Protein AF-A0A8I1MGG3-F1 (afdb_monomer_lite)

Radius of gyration: 22.65 Å; chains: 1; bounding box: 57×29×64 Å

Secondary structure (DSSP, 8-state):
---HHHHHHHHHHHHHTTGGG-HHHHHHHHHHHHHHHHHTHHHHHHHHHHHH---HHHHIIIIIHHHHHHHHHHHHHHHHHHS----PPP--------EEEE-TTS-HHHHHHHHHHHHHGGGG--TTS--EEEE-TTTHHHHHHHHHHHHHHHH-S-TTS--------

pLDDT: mean 87.01, std 15.31, range [30.14, 98.5]

Foldseek 3Di:
DDDPVRVVVVVVVVVVVCCVLDLVSVLVVLVVVLVVCVVCVVVQLVVCCVPQVDDSVLCCVPPSVVSNVVSVVCSVCVVVVSPDDDDDDDDDDDFDAAEAEDEPPDDLLVVLLVLLCQCCRSDNPDSNHHRYYHYDPVCVVVNVVNNVVNCCVPCNPDVPDDDDPPPDD

InterPro domains:
  IPR012394 Aldehyde dehydrogenase NAD(P)-dependent [PTHR43570] (1-91)
  IPR015590 Aldehyde dehydrogenase domain [PF00171] (92-150)
  IPR016160 Aldehyde dehydrogenase, cysteine active site [PS00070] (120-131)
  IPR016161 Aldehyde/histidinol dehydrogenase [SSF53720] (5-151)
  IPR016162 Aldehyde dehydrogenase, N-terminal [G3DSA:3.40.605.10] (12-91)
  IPR016163 Aldehyde dehydrogenase, C-terminal [G3DSA:3.40.309.10] (96-161)

Sequence (169 aa):
MTSYQELVKKQRSFFYSGKTKDVAFRIETLTKLKELIQNHEQDILDALKADLHKSEAEAKRAEVGLVLGEIEFTLKHLEEWAATKEVPTPATHEGGKSPTIVHSDVNIEEAAARIARGKFANAGQTCVAPDYILVQKNSKQALIKKLKEVIITSYGENISSEFFILARL

Structure (mmCIF, N/CA/C/O backbone):
data_AF-A0A8I1MGG3-F1
#
_entry.id   AF-A0A8I1MGG3-F1
#
loop_
_atom_site.group_PDB
_atom_site.id
_atom_site.type_symbol
_atom_site.label_atom_id
_atom_site.label_alt_id
_atom_site.label_comp_id
_atom_site.label_asym_id
_atom_site.label_entity_id
_atom_site.label_seq_id
_atom_site.pdbx_PDB_ins_code
_atom_site.Cartn_x
_atom_site.Cartn_y
_atom_site.Cartn_z
_atom_site.occupancy
_atom_site.B_iso_or_equiv
_atom_site.auth_seq_id
_atom_site.auth_comp_id
_atom_site.auth_asym_id
_atom_site.auth_atom_id
_atom_site.pdbx_PDB_model_num
ATOM 1 N N . MET A 1 1 ? 6.393 -12.450 28.183 1.00 65.62 1 MET A N 1
ATOM 2 C CA . MET A 1 1 ? 5.762 -12.545 26.847 1.00 65.62 1 MET A CA 1
ATOM 3 C C . MET A 1 1 ? 4.337 -13.039 27.029 1.00 65.62 1 MET A C 1
ATOM 5 O O . MET A 1 1 ? 4.157 -14.056 27.681 1.00 65.62 1 MET A O 1
ATOM 9 N N . THR A 1 2 ? 3.337 -12.305 26.539 1.00 78.38 2 THR A N 1
ATOM 10 C CA . THR A 1 2 ? 1.937 -12.769 26.504 1.00 78.38 2 THR A CA 1
ATOM 11 C C . THR A 1 2 ? 1.825 -13.907 25.490 1.00 78.38 2 THR A C 1
ATOM 13 O O . THR A 1 2 ? 2.413 -13.808 24.414 1.00 78.38 2 THR A O 1
ATOM 16 N N . SER A 1 3 ? 1.113 -14.987 25.809 1.00 94.00 3 SER A N 1
ATOM 17 C CA . SER A 1 3 ? 0.931 -16.082 24.850 1.00 94.00 3 SER A CA 1
ATOM 18 C C . SER A 1 3 ? 0.048 -15.640 23.675 1.00 94.00 3 SER A C 1
ATOM 20 O O . SER A 1 3 ? -0.796 -14.749 23.808 1.00 94.00 3 SER A O 1
ATOM 22 N N . TYR A 1 4 ? 0.198 -16.283 22.513 1.00 94.31 4 TYR A N 1
ATOM 23 C CA . TYR A 1 4 ? -0.651 -16.008 21.346 1.00 94.31 4 TYR A CA 1
ATOM 24 C C . TYR A 1 4 ? -2.149 -16.143 21.676 1.00 94.31 4 TYR A C 1
ATOM 26 O O . TYR A 1 4 ? -2.962 -15.304 21.289 1.00 94.31 4 TYR A O 1
ATOM 34 N N . GLN A 1 5 ? -2.511 -17.158 22.466 1.00 95.56 5 GLN A N 1
ATOM 35 C CA . GLN A 1 5 ? -3.891 -17.396 22.896 1.00 95.56 5 GLN A CA 1
ATOM 36 C C . GLN A 1 5 ? -4.441 -16.239 23.740 1.00 95.56 5 GLN A C 1
ATOM 38 O O . GLN A 1 5 ? -5.586 -15.820 23.562 1.00 95.56 5 GLN A O 1
ATOM 43 N N . GLU A 1 6 ? -3.620 -15.678 24.628 1.00 95.69 6 GLU A N 1
ATOM 44 C CA . GLU A 1 6 ? -3.993 -14.520 25.440 1.00 95.69 6 GLU A CA 1
ATOM 45 C C . GLU A 1 6 ? -4.165 -13.251 24.597 1.00 95.69 6 GLU A C 1
ATOM 47 O O . GLU A 1 6 ? -5.101 -12.488 24.841 1.00 95.69 6 GLU A O 1
ATOM 52 N N . LEU A 1 7 ? -3.318 -13.029 23.584 1.00 96.44 7 LEU A N 1
ATOM 53 C CA . LEU A 1 7 ? -3.470 -11.905 22.650 1.00 96.44 7 LEU A CA 1
ATOM 54 C C . LEU A 1 7 ? -4.786 -12.001 21.870 1.00 96.44 7 LEU A C 1
ATOM 56 O O . LEU A 1 7 ? -5.554 -11.038 21.839 1.00 96.44 7 LEU A O 1
ATOM 60 N N . VAL A 1 8 ? -5.095 -13.176 21.312 1.00 96.44 8 VAL A N 1
ATOM 61 C CA . VAL A 1 8 ? -6.360 -13.415 20.596 1.00 96.44 8 VAL A CA 1
ATOM 62 C C . VAL A 1 8 ? -7.558 -13.189 21.516 1.00 96.44 8 VAL A C 1
ATOM 64 O O . VAL A 1 8 ? -8.533 -12.548 21.117 1.00 96.44 8 VAL A O 1
ATOM 67 N N . LYS A 1 9 ? -7.491 -13.669 22.763 1.00 97.25 9 LYS A N 1
ATOM 68 C CA . LYS A 1 9 ? -8.556 -13.458 23.749 1.00 97.25 9 LYS A CA 1
ATOM 69 C C . LYS A 1 9 ? -8.771 -11.971 24.032 1.00 97.25 9 LYS A C 1
ATOM 71 O O . LYS A 1 9 ? -9.914 -11.528 24.012 1.00 97.25 9 LYS A O 1
ATOM 76 N N . LYS A 1 10 ? -7.700 -11.192 24.228 1.00 97.25 10 LYS A N 1
ATOM 77 C CA . LYS A 1 10 ? -7.786 -9.735 24.439 1.00 97.25 10 LYS A CA 1
ATOM 78 C C . LYS A 1 10 ? -8.451 -9.023 23.259 1.00 97.25 10 LYS A C 1
ATOM 80 O O . LYS A 1 10 ? -9.367 -8.234 23.478 1.00 97.25 10 LYS A O 1
ATOM 85 N N . GLN A 1 11 ? -8.052 -9.344 22.027 1.00 96.56 11 GLN A N 1
ATOM 86 C CA . GLN A 1 11 ? -8.627 -8.725 20.828 1.00 96.56 11 GLN A CA 1
ATOM 87 C C . GLN A 1 11 ? -10.106 -9.083 20.642 1.00 96.56 11 GLN A C 1
ATOM 89 O O . GLN A 1 11 ? -10.923 -8.208 20.362 1.00 96.56 11 GLN A O 1
ATOM 94 N N . ARG A 1 12 ? -10.483 -10.348 20.877 1.00 95.88 12 ARG A N 1
ATOM 95 C CA . ARG A 1 12 ? -11.890 -10.777 20.851 1.00 95.88 12 ARG A CA 1
ATOM 96 C C . ARG A 1 12 ? -12.716 -10.056 21.907 1.00 95.88 12 ARG A C 1
ATOM 98 O O . ARG A 1 12 ? -13.777 -9.539 21.583 1.00 95.88 12 ARG A O 1
ATOM 105 N N . SER A 1 13 ? -12.226 -9.978 23.143 1.00 97.88 13 SER A N 1
ATOM 106 C CA . SER A 1 13 ? -12.918 -9.251 24.211 1.00 97.88 13 SER A CA 1
ATOM 107 C C . SER A 1 13 ? -13.124 -7.777 23.856 1.00 97.88 13 SER A C 1
ATOM 109 O O . SER A 1 13 ? -14.211 -7.248 24.072 1.00 97.88 13 SER A O 1
ATOM 111 N N . PHE A 1 14 ? -12.121 -7.119 23.266 1.00 97.62 14 PHE A N 1
ATOM 112 C CA . PHE A 1 14 ? -12.254 -5.736 22.814 1.00 97.62 14 PHE A CA 1
ATOM 113 C C . PHE A 1 14 ? -13.265 -5.593 21.670 1.00 97.62 14 PHE A C 1
ATOM 115 O O . PHE A 1 14 ? -14.136 -4.730 21.735 1.00 97.62 14 PHE A O 1
ATOM 122 N N . PHE A 1 15 ? -13.222 -6.466 20.662 1.00 93.94 15 PHE A N 1
ATOM 123 C CA . PHE A 1 15 ? -14.201 -6.472 19.572 1.00 93.94 15 PHE A CA 1
ATOM 124 C C . PHE A 1 15 ? -15.636 -6.670 20.089 1.00 93.94 15 PHE A C 1
ATOM 126 O O . PHE A 1 15 ? -16.541 -5.915 19.731 1.00 93.94 15 PHE A O 1
ATOM 133 N N . TYR A 1 16 ? -15.840 -7.630 20.998 1.00 96.62 16 TYR A N 1
ATOM 134 C CA . TYR A 1 16 ? -17.149 -7.912 21.590 1.00 96.62 16 TYR A CA 1
ATOM 135 C C . TYR A 1 16 ? -17.653 -6.824 22.544 1.00 96.62 16 TYR A C 1
ATOM 137 O O . TYR A 1 16 ? -18.845 -6.802 22.837 1.00 96.62 16 TYR A O 1
ATOM 145 N N . SER A 1 17 ? -16.805 -5.876 22.964 1.00 97.31 17 SER A N 1
ATOM 146 C CA . SER A 1 17 ? -17.269 -4.671 23.669 1.00 97.31 17 SER A CA 1
ATOM 147 C C . SER A 1 17 ? -18.141 -3.762 22.792 1.00 97.31 17 SER A C 1
ATOM 149 O O . SER A 1 17 ? -18.812 -2.873 23.305 1.00 97.31 17 SER A O 1
ATOM 151 N N . GLY A 1 18 ? -18.118 -3.949 21.466 1.00 93.62 18 GLY A N 1
ATOM 152 C CA . GLY A 1 18 ? -18.876 -3.137 20.517 1.00 93.62 18 GLY A CA 1
ATOM 153 C C . GLY A 1 18 ? -18.236 -1.788 20.190 1.00 93.62 18 GLY A C 1
ATOM 154 O O . GLY A 1 18 ? -18.714 -1.121 19.277 1.00 93.62 18 GLY A O 1
ATOM 155 N N . LYS A 1 19 ? -17.129 -1.405 20.845 1.00 94.44 19 LYS A N 1
ATOM 156 C CA . LYS A 1 19 ? -16.445 -0.122 20.607 1.00 94.44 19 LYS A CA 1
ATOM 157 C C . LYS A 1 19 ? -16.021 0.074 19.148 1.00 94.44 19 LYS A C 1
ATOM 159 O O . LYS A 1 19 ? -16.096 1.178 18.630 1.00 94.44 19 LYS A O 1
ATOM 164 N N . THR A 1 20 ? -15.654 -1.001 18.451 1.00 93.38 20 THR A N 1
ATOM 165 C CA . THR A 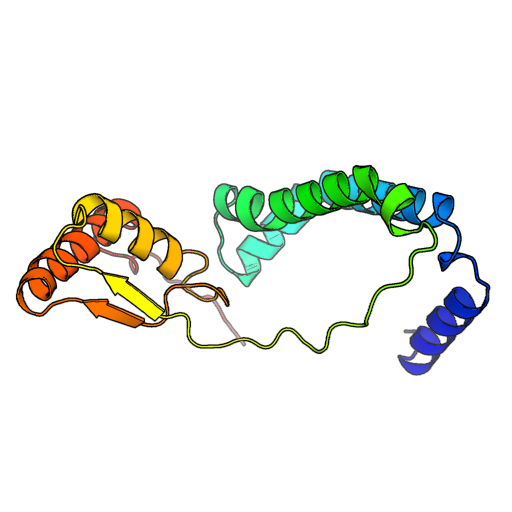1 20 ? -15.286 -0.961 17.025 1.00 93.38 20 THR A CA 1
ATOM 166 C C . THR A 1 20 ? -16.464 -0.660 16.092 1.00 93.38 20 THR A C 1
ATOM 168 O O . THR A 1 20 ? -16.241 -0.351 14.924 1.00 93.38 20 THR A O 1
ATOM 171 N N . LYS A 1 21 ? -17.716 -0.734 16.568 1.00 89.81 21 LYS A N 1
ATOM 172 C CA . LYS A 1 21 ? -18.896 -0.383 15.767 1.00 89.81 21 LYS A CA 1
ATOM 173 C C . LYS A 1 21 ? -19.059 1.126 15.611 1.00 89.81 21 LYS A C 1
ATOM 175 O O . LYS A 1 21 ? -19.532 1.538 14.557 1.00 89.81 21 LYS A O 1
ATOM 180 N N . ASP A 1 22 ? -18.645 1.904 16.607 1.00 94.44 22 ASP A N 1
ATOM 181 C CA . ASP A 1 22 ? -18.742 3.362 16.605 1.00 94.44 22 ASP A CA 1
ATOM 182 C C . ASP A 1 22 ? -17.844 3.984 15.527 1.00 94.44 22 ASP A C 1
ATOM 184 O O . ASP A 1 22 ? -16.645 3.708 15.458 1.00 94.44 22 ASP A O 1
ATOM 188 N N . VAL A 1 23 ? -18.435 4.815 14.670 1.00 95.19 23 VAL A N 1
ATOM 189 C CA . VAL A 1 23 ? -17.735 5.461 13.554 1.00 95.19 23 VAL A CA 1
ATOM 190 C C . VAL A 1 23 ? -16.737 6.496 14.065 1.00 95.19 23 VAL A C 1
ATOM 192 O O . VAL A 1 23 ? -15.626 6.558 13.540 1.00 95.19 23 VAL A O 1
ATOM 195 N N . ALA A 1 24 ? -17.065 7.229 15.133 1.00 96.75 24 ALA A N 1
ATOM 196 C CA . ALA A 1 24 ? -16.158 8.217 15.714 1.00 96.75 24 ALA A CA 1
ATOM 197 C C . ALA A 1 24 ? -14.876 7.550 16.233 1.00 96.75 24 ALA A C 1
ATOM 199 O O . ALA A 1 24 ? -13.772 8.001 15.927 1.00 96.75 24 ALA A O 1
ATOM 200 N N . PHE A 1 25 ? -15.004 6.410 16.920 1.00 97.06 25 PHE A N 1
ATOM 201 C CA . PHE A 1 25 ? -13.854 5.607 17.331 1.00 97.06 25 PHE A CA 1
ATOM 202 C C . PHE A 1 25 ? -12.992 5.126 16.149 1.00 97.06 25 PHE A C 1
ATOM 204 O O . PHE A 1 25 ? -11.759 5.119 16.240 1.00 97.06 25 PHE A O 1
ATOM 211 N N . ARG A 1 26 ? -13.607 4.725 15.026 1.00 97.62 26 ARG A N 1
ATOM 212 C CA . ARG A 1 26 ? -12.864 4.309 13.821 1.00 97.62 26 ARG A CA 1
ATOM 213 C C . ARG A 1 26 ? -12.089 5.476 13.210 1.00 97.62 26 ARG A C 1
ATOM 215 O O . ARG A 1 26 ? -10.917 5.301 12.889 1.00 97.62 26 ARG A O 1
ATOM 222 N N . ILE A 1 27 ? -12.719 6.648 13.103 1.00 97.75 27 ILE A N 1
ATOM 223 C CA . ILE A 1 27 ? -12.088 7.891 12.634 1.00 97.75 27 ILE A CA 1
ATOM 224 C C . ILE A 1 27 ? -10.902 8.250 13.534 1.00 97.75 27 ILE A C 1
ATOM 226 O O . ILE A 1 27 ? -9.795 8.426 13.037 1.00 97.75 27 ILE A O 1
ATOM 230 N N . GLU A 1 28 ? -11.096 8.274 14.857 1.00 98.12 28 GLU A N 1
ATOM 231 C CA . GLU A 1 28 ? -10.030 8.560 15.827 1.00 98.12 28 GLU A CA 1
ATOM 232 C C . GLU A 1 28 ? -8.844 7.598 15.660 1.00 98.12 28 GLU A C 1
ATOM 234 O O . GLU A 1 28 ? -7.683 8.006 15.670 1.00 98.12 28 GLU A O 1
ATOM 239 N N . THR A 1 29 ? -9.131 6.308 15.479 1.00 98.06 29 THR A N 1
ATOM 240 C CA . THR A 1 29 ? -8.100 5.278 15.313 1.00 98.06 29 THR A CA 1
ATOM 241 C C . THR A 1 29 ? -7.335 5.439 13.996 1.00 98.06 29 THR A C 1
ATOM 243 O O . THR A 1 29 ? -6.111 5.319 13.993 1.00 98.06 29 THR A O 1
ATOM 246 N N . LEU A 1 30 ? -8.023 5.744 12.891 1.00 98.25 30 LEU A N 1
ATOM 247 C CA . LEU A 1 30 ? -7.390 6.006 11.593 1.00 98.25 30 LEU A CA 1
ATOM 248 C C . LEU A 1 30 ? -6.526 7.271 11.621 1.00 98.25 30 LEU A C 1
ATOM 250 O O . LEU A 1 30 ? -5.421 7.258 11.083 1.00 98.25 30 LEU A O 1
ATOM 254 N N . THR A 1 31 ? -6.977 8.329 12.296 1.00 98.31 31 THR A N 1
ATOM 255 C CA . THR A 1 31 ? -6.183 9.549 12.498 1.00 98.31 31 THR A CA 1
ATOM 256 C C . THR A 1 31 ? -4.913 9.257 13.292 1.00 98.31 31 THR A C 1
ATOM 258 O O . THR A 1 31 ? -3.829 9.643 12.866 1.00 98.31 31 THR A O 1
ATOM 261 N N . LYS A 1 32 ? -5.007 8.483 14.382 1.00 98.50 32 LYS A N 1
ATOM 262 C CA . LYS A 1 32 ? -3.824 8.047 15.143 1.00 98.50 32 LYS A CA 1
ATOM 263 C C . LYS A 1 32 ? -2.862 7.216 14.300 1.00 98.50 32 LYS A C 1
ATOM 265 O O . LYS A 1 32 ? -1.654 7.382 14.419 1.00 98.50 32 LYS A O 1
ATOM 270 N N . LEU A 1 33 ? -3.379 6.323 13.452 1.00 98.31 33 LEU A N 1
ATOM 271 C CA . LEU A 1 33 ? -2.546 5.534 12.543 1.00 98.31 33 LEU A CA 1
ATOM 272 C C . LEU A 1 33 ? -1.833 6.430 11.522 1.00 98.31 33 LEU A C 1
ATOM 274 O O . LEU A 1 33 ? -0.640 6.248 11.295 1.00 98.31 33 LEU A O 1
ATOM 278 N N . LYS A 1 34 ? -2.538 7.414 10.950 1.00 98.31 34 LYS A N 1
ATOM 279 C CA . LYS A 1 34 ? -1.955 8.410 10.044 1.00 98.31 34 LYS A CA 1
ATOM 280 C C . LYS A 1 34 ? -0.802 9.154 10.717 1.00 98.31 34 LYS A C 1
ATOM 282 O O . LYS A 1 34 ? 0.296 9.179 10.173 1.00 98.31 34 LYS A O 1
ATOM 287 N N . GLU A 1 35 ? -1.041 9.705 11.905 1.00 98.31 35 GLU A N 1
ATOM 288 C CA . GLU A 1 35 ? -0.028 10.428 12.682 1.00 98.31 35 GLU A CA 1
ATOM 289 C C . GLU A 1 35 ? 1.169 9.534 13.019 1.00 98.31 35 GLU A C 1
ATOM 291 O O . GLU A 1 35 ? 2.311 9.958 12.876 1.00 98.31 35 GLU A O 1
ATOM 296 N N . LEU A 1 36 ? 0.926 8.280 13.412 1.00 98.31 36 LEU A N 1
ATOM 297 C CA . LEU A 1 36 ? 1.990 7.320 13.698 1.00 98.31 36 LEU A CA 1
ATOM 298 C C . LEU A 1 36 ? 2.860 7.065 12.460 1.00 98.31 36 LEU A C 1
ATOM 300 O O . LEU A 1 36 ? 4.080 7.126 12.556 1.00 98.31 36 LEU A O 1
ATOM 304 N N . ILE A 1 37 ? 2.249 6.823 11.296 1.00 98.00 37 ILE A N 1
ATOM 305 C CA . ILE A 1 37 ? 2.982 6.597 10.041 1.00 98.00 37 ILE A CA 1
ATOM 306 C C . ILE A 1 37 ? 3.790 7.838 9.655 1.00 98.00 37 ILE A C 1
ATOM 308 O O . ILE A 1 37 ? 4.949 7.710 9.280 1.00 98.00 37 ILE A O 1
ATOM 312 N N . GLN A 1 38 ? 3.207 9.033 9.774 1.00 97.56 38 GLN A N 1
ATOM 313 C CA . GLN A 1 38 ? 3.894 10.286 9.454 1.00 97.56 38 GLN A CA 1
ATOM 314 C C . GLN A 1 38 ? 5.081 10.545 10.391 1.00 97.56 38 GLN A C 1
ATOM 316 O O . GLN A 1 38 ? 6.158 10.919 9.934 1.00 97.56 38 GLN A O 1
ATOM 321 N N . ASN A 1 39 ? 4.910 10.303 11.692 1.00 98.12 39 ASN A N 1
ATOM 322 C CA . ASN A 1 39 ? 5.955 10.519 12.695 1.00 98.12 39 ASN A CA 1
ATOM 323 C C . ASN A 1 39 ? 7.092 9.490 12.610 1.00 98.12 39 ASN A C 1
ATOM 325 O O . ASN A 1 39 ? 8.204 9.783 13.041 1.00 98.12 39 ASN A O 1
ATOM 329 N N . HIS A 1 40 ? 6.821 8.310 12.048 1.00 97.94 40 HIS A N 1
ATOM 330 C CA 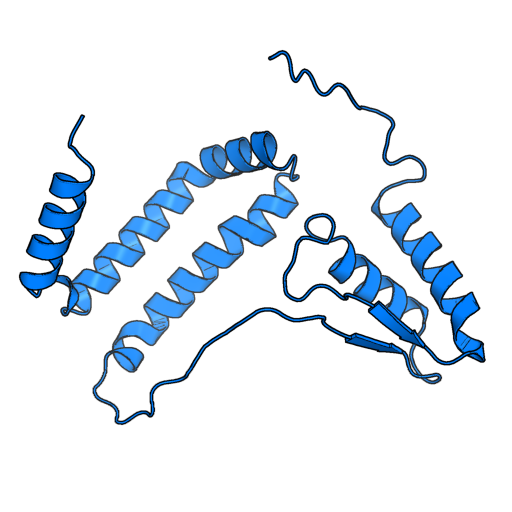. HIS A 1 40 ? 7.781 7.218 11.875 1.00 97.94 40 HIS A CA 1
ATOM 331 C C . HIS A 1 40 ? 8.130 6.959 10.400 1.00 97.94 40 HIS A C 1
ATOM 333 O O . HIS A 1 40 ? 8.584 5.869 10.057 1.00 97.94 40 HIS A O 1
ATOM 339 N N . GLU A 1 41 ? 7.935 7.943 9.513 1.00 97.38 41 GLU A N 1
ATOM 340 C CA . GLU A 1 41 ? 8.189 7.774 8.077 1.00 97.38 41 GLU A CA 1
ATOM 341 C C . GLU A 1 41 ? 9.625 7.293 7.824 1.00 97.38 41 GLU A C 1
ATOM 343 O O . GLU A 1 41 ? 9.823 6.330 7.090 1.00 97.38 41 GLU A O 1
ATOM 348 N N . GLN A 1 42 ? 10.622 7.897 8.478 1.00 97.19 42 GLN A N 1
ATOM 349 C CA . GLN A 1 42 ? 12.020 7.506 8.280 1.00 97.19 42 GLN A CA 1
ATOM 350 C C . GLN A 1 42 ? 12.299 6.071 8.746 1.00 97.19 42 GLN A C 1
ATOM 352 O O . GLN A 1 42 ? 12.930 5.317 8.010 1.00 97.19 42 GLN A O 1
ATOM 357 N N . ASP A 1 43 ? 11.764 5.664 9.901 1.00 97.88 43 ASP A N 1
ATOM 358 C CA . ASP A 1 43 ? 11.933 4.301 10.422 1.00 97.88 43 ASP A CA 1
ATOM 359 C C . ASP A 1 43 ? 11.377 3.256 9.436 1.00 97.88 43 ASP A C 1
ATOM 361 O O . ASP A 1 43 ? 11.978 2.202 9.215 1.00 97.88 43 ASP A O 1
ATOM 365 N N . ILE A 1 44 ? 10.238 3.560 8.803 1.00 97.56 44 ILE A N 1
ATOM 366 C CA . ILE A 1 44 ? 9.616 2.704 7.783 1.00 97.56 44 ILE A CA 1
ATOM 367 C C . ILE A 1 44 ? 10.508 2.612 6.540 1.00 97.56 44 ILE A C 1
ATOM 369 O O . ILE A 1 44 ? 10.685 1.530 5.979 1.00 97.56 44 ILE A O 1
ATOM 373 N N . LEU A 1 45 ? 11.075 3.732 6.093 1.00 96.38 45 LEU A N 1
ATOM 374 C CA . LEU A 1 45 ? 11.928 3.776 4.904 1.00 96.38 45 LEU A CA 1
ATOM 375 C C . LEU A 1 45 ? 13.249 3.045 5.121 1.00 96.38 45 LEU A C 1
ATOM 377 O O . LEU A 1 45 ? 13.688 2.318 4.230 1.00 96.38 45 LEU A O 1
ATOM 381 N N . ASP A 1 46 ? 13.841 3.185 6.303 1.00 97.12 46 ASP A N 1
ATOM 382 C CA . ASP A 1 46 ? 15.070 2.492 6.677 1.00 97.12 46 ASP A CA 1
ATOM 383 C C . ASP A 1 46 ? 14.841 0.976 6.731 1.00 97.12 46 ASP A C 1
ATOM 385 O O . ASP A 1 46 ? 15.644 0.211 6.192 1.00 97.12 46 ASP A O 1
ATOM 389 N N . ALA A 1 47 ? 13.702 0.530 7.275 1.00 97.31 47 ALA A N 1
ATOM 390 C CA . ALA A 1 47 ? 13.307 -0.878 7.251 1.00 97.31 47 ALA A CA 1
ATOM 391 C C . ALA A 1 47 ? 13.092 -1.394 5.816 1.00 97.31 47 ALA A C 1
ATOM 393 O O . ALA A 1 47 ? 13.643 -2.423 5.432 1.00 97.31 47 ALA A O 1
ATOM 394 N N . LEU A 1 48 ? 12.373 -0.645 4.971 1.00 95.25 48 LEU A N 1
ATOM 395 C CA . LEU A 1 48 ? 12.165 -1.000 3.560 1.00 95.25 48 LEU A CA 1
ATOM 396 C C . LEU A 1 48 ? 13.477 -1.036 2.767 1.00 95.25 48 LEU A C 1
ATOM 398 O O . LEU A 1 48 ? 13.627 -1.843 1.844 1.00 95.25 48 LEU A O 1
ATOM 402 N N . LYS A 1 49 ? 14.441 -0.181 3.113 1.00 95.25 49 LYS A N 1
ATOM 403 C CA . LYS A 1 49 ? 15.783 -0.215 2.535 1.00 95.25 49 LYS A CA 1
ATOM 404 C C . LYS A 1 49 ? 16.561 -1.441 3.016 1.00 95.25 49 LYS A C 1
ATOM 406 O O . LYS A 1 49 ? 17.236 -2.065 2.199 1.00 95.25 49 LYS A O 1
ATOM 411 N N . ALA A 1 50 ? 16.470 -1.799 4.293 1.00 94.75 50 ALA A N 1
ATOM 412 C CA . ALA A 1 50 ? 17.133 -2.980 4.839 1.00 94.75 50 ALA A CA 1
ATOM 413 C C . ALA A 1 50 ? 16.586 -4.282 4.226 1.00 94.75 50 ALA A C 1
ATOM 415 O O . ALA A 1 50 ? 17.369 -5.126 3.795 1.00 94.75 50 ALA A O 1
ATOM 416 N N . ASP A 1 51 ? 15.262 -4.403 4.113 1.00 94.88 51 ASP A N 1
ATOM 417 C CA . ASP A 1 51 ? 14.600 -5.632 3.667 1.00 94.88 51 ASP A CA 1
ATOM 418 C C . ASP A 1 51 ? 14.556 -5.769 2.140 1.00 94.88 51 ASP A C 1
ATOM 420 O O . ASP A 1 51 ? 14.761 -6.854 1.596 1.00 94.88 51 ASP A O 1
ATOM 424 N N . LEU A 1 52 ? 14.265 -4.673 1.430 1.00 92.19 52 LEU A N 1
ATOM 425 C CA . LEU A 1 52 ? 13.967 -4.690 -0.010 1.00 92.19 52 LEU A CA 1
ATOM 426 C C . LEU A 1 52 ? 14.942 -3.859 -0.845 1.00 92.19 52 LEU A C 1
ATOM 428 O O . LEU A 1 52 ? 14.814 -3.804 -2.067 1.00 92.19 52 LEU A O 1
ATOM 432 N N . HIS A 1 53 ? 15.891 -3.174 -0.207 1.00 90.44 53 HIS A N 1
ATOM 433 C CA . HIS A 1 53 ? 16.842 -2.279 -0.865 1.00 90.44 53 HIS A CA 1
ATOM 434 C C . HIS A 1 53 ? 16.213 -1.128 -1.669 1.00 90.44 53 HIS A C 1
ATOM 436 O O . HIS A 1 53 ? 16.919 -0.463 -2.437 1.00 90.44 53 HIS A O 1
ATOM 442 N N . LYS A 1 54 ? 14.923 -0.835 -1.436 1.00 85.38 54 LYS A N 1
ATOM 443 C CA . LYS A 1 54 ? 14.168 0.229 -2.115 1.00 85.38 54 LYS A CA 1
ATOM 444 C C . LYS A 1 54 ? 14.818 1.590 -1.908 1.00 85.38 54 LYS A C 1
ATOM 446 O O . LYS A 1 54 ? 15.295 1.911 -0.823 1.00 85.38 54 LYS A O 1
ATOM 451 N N . SER A 1 55 ? 14.829 2.406 -2.960 1.00 91.62 55 SER A N 1
ATOM 452 C CA . SER A 1 55 ? 15.223 3.810 -2.817 1.00 91.62 55 SER A CA 1
ATOM 453 C C . SER A 1 55 ? 14.193 4.562 -1.972 1.00 91.62 55 SER A C 1
ATOM 455 O O . SER A 1 55 ? 13.004 4.248 -2.026 1.00 91.62 55 SER A O 1
ATOM 457 N N . GLU A 1 56 ? 14.626 5.589 -1.242 1.00 91.94 56 GLU A N 1
ATOM 458 C CA . GLU A 1 56 ? 13.733 6.411 -0.416 1.00 91.94 56 GLU A CA 1
ATOM 459 C C . GLU A 1 56 ? 12.559 6.969 -1.235 1.00 91.94 56 GLU A C 1
ATOM 461 O O . GLU A 1 56 ? 11.405 6.883 -0.830 1.00 91.94 56 GLU A O 1
ATOM 466 N N . ALA A 1 57 ? 12.835 7.465 -2.445 1.00 90.81 57 ALA A N 1
ATOM 467 C CA . ALA A 1 57 ? 11.814 8.017 -3.329 1.00 90.81 57 ALA A CA 1
ATOM 468 C C . ALA A 1 57 ? 10.807 6.963 -3.825 1.00 90.81 57 ALA A C 1
ATOM 470 O O . ALA A 1 57 ? 9.636 7.280 -4.035 1.00 90.81 57 ALA A O 1
ATOM 471 N N . GLU A 1 58 ? 11.241 5.721 -4.048 1.00 88.88 58 GLU A N 1
ATOM 472 C CA . GLU A 1 58 ? 10.341 4.620 -4.400 1.00 88.88 58 GLU A CA 1
ATOM 473 C C . GLU A 1 58 ? 9.497 4.201 -3.199 1.00 88.88 58 GLU A C 1
ATOM 475 O O . GLU A 1 58 ? 8.277 4.135 -3.321 1.00 88.88 58 GLU A O 1
ATOM 480 N N . ALA A 1 59 ? 10.123 3.996 -2.042 1.00 92.56 59 ALA A N 1
ATOM 481 C CA . ALA A 1 59 ? 9.453 3.590 -0.815 1.00 92.56 59 ALA A CA 1
ATOM 482 C C . ALA A 1 59 ? 8.435 4.643 -0.334 1.00 92.56 59 ALA A C 1
ATOM 484 O O . ALA A 1 59 ? 7.289 4.302 -0.038 1.00 92.56 59 ALA A O 1
ATOM 485 N N . LYS A 1 60 ? 8.783 5.937 -0.373 1.00 92.88 60 LYS A N 1
ATOM 486 C CA . LYS A 1 60 ? 7.849 7.031 -0.058 1.00 92.88 60 LYS A CA 1
ATOM 487 C C . LYS A 1 60 ? 6.639 7.045 -0.984 1.00 92.88 60 LYS A C 1
ATOM 489 O O . LYS A 1 60 ? 5.521 7.212 -0.516 1.00 92.88 60 LYS A O 1
ATOM 494 N N . ARG A 1 61 ? 6.831 6.869 -2.296 1.00 90.38 61 ARG A N 1
ATOM 495 C CA . ARG A 1 61 ? 5.712 6.907 -3.255 1.00 90.38 61 ARG A CA 1
ATOM 496 C C . ARG A 1 61 ? 4.847 5.653 -3.209 1.00 90.38 61 ARG A C 1
ATOM 498 O O . ARG A 1 61 ? 3.629 5.772 -3.254 1.00 90.38 61 ARG A O 1
ATOM 505 N N . ALA A 1 62 ? 5.469 4.478 -3.192 1.00 87.75 62 ALA A N 1
ATOM 506 C CA . ALA A 1 62 ? 4.788 3.205 -3.399 1.00 87.75 62 ALA A CA 1
ATOM 507 C C . ALA A 1 62 ? 4.288 2.554 -2.105 1.00 87.75 62 ALA A C 1
ATOM 509 O O . ALA A 1 62 ? 3.385 1.734 -2.179 1.00 87.75 62 ALA A O 1
ATOM 510 N N . GLU A 1 63 ? 4.839 2.906 -0.942 1.00 93.25 63 GLU A N 1
ATOM 511 C CA . GLU A 1 63 ? 4.437 2.312 0.339 1.00 93.25 63 GLU A CA 1
ATOM 512 C C . GLU A 1 63 ? 3.764 3.367 1.220 1.00 93.25 63 GLU A C 1
ATOM 514 O O . GLU A 1 63 ? 2.556 3.323 1.444 1.00 93.25 63 GLU A O 1
ATOM 519 N N . VAL A 1 64 ? 4.520 4.381 1.654 1.00 95.00 64 VAL A N 1
ATOM 520 C CA . VAL A 1 64 ? 4.026 5.378 2.621 1.00 95.00 64 VAL A CA 1
ATOM 521 C C . VAL A 1 64 ? 2.906 6.227 2.018 1.00 95.00 64 VAL A C 1
ATOM 523 O O . VAL A 1 64 ? 1.826 6.341 2.593 1.00 95.00 64 VAL A O 1
ATOM 526 N N . GLY A 1 65 ? 3.129 6.785 0.828 1.00 92.94 65 GLY A N 1
ATOM 527 C CA . GLY A 1 65 ? 2.181 7.665 0.151 1.00 92.94 65 GLY A CA 1
ATOM 528 C C . GLY A 1 65 ? 0.875 6.972 -0.231 1.00 92.94 65 GLY A C 1
ATOM 529 O O . GLY A 1 65 ? -0.186 7.573 -0.080 1.00 92.94 65 GLY A O 1
ATOM 530 N N . LEU A 1 66 ? 0.928 5.707 -0.668 1.00 94.69 66 LEU A N 1
ATOM 531 C CA . LEU A 1 66 ? -0.284 4.934 -0.959 1.00 94.69 66 LEU A CA 1
ATOM 532 C C . LEU A 1 66 ? -1.099 4.677 0.310 1.00 94.69 66 LEU A C 1
ATOM 534 O O . LEU A 1 66 ? -2.304 4.909 0.308 1.00 94.69 66 LEU A O 1
ATOM 538 N N . VAL A 1 67 ? -0.454 4.259 1.404 1.00 96.88 67 VAL A N 1
ATOM 539 C CA . VAL A 1 67 ? -1.151 3.997 2.673 1.00 96.88 67 VAL A CA 1
ATOM 540 C C . VAL A 1 67 ? -1.747 5.280 3.254 1.00 96.88 67 VAL A C 1
ATOM 542 O O . VAL A 1 67 ? -2.907 5.283 3.662 1.00 96.88 67 VAL A O 1
ATOM 545 N N . LEU A 1 68 ? -0.996 6.386 3.261 1.00 97.69 68 LEU A N 1
ATOM 546 C CA . LEU A 1 68 ? -1.507 7.678 3.728 1.00 97.69 68 LEU A CA 1
ATOM 547 C C . LEU A 1 68 ? -2.670 8.171 2.860 1.00 97.69 68 LEU A C 1
ATOM 549 O O . LEU A 1 68 ? -3.678 8.620 3.404 1.00 97.69 68 LEU A O 1
ATOM 553 N N . GLY A 1 69 ? -2.564 8.032 1.535 1.00 96.88 69 GLY A N 1
ATOM 554 C CA . GLY A 1 69 ? -3.643 8.363 0.606 1.00 96.88 69 GLY A CA 1
ATOM 555 C C . GLY A 1 69 ? -4.906 7.535 0.854 1.00 96.88 69 GLY A C 1
ATOM 556 O O . GLY A 1 69 ? -6.004 8.088 0.868 1.00 96.88 69 GLY A O 1
ATOM 557 N N . GLU A 1 70 ? -4.764 6.237 1.130 1.00 97.88 70 GLU A N 1
ATOM 558 C CA . GLU A 1 70 ? -5.892 5.352 1.441 1.00 97.88 70 GLU A CA 1
ATOM 559 C C . GLU A 1 70 ? -6.544 5.704 2.785 1.00 97.88 70 GLU A C 1
ATOM 561 O O . GLU A 1 70 ? -7.772 5.691 2.904 1.00 97.88 70 GLU A O 1
ATOM 566 N N . ILE A 1 71 ? -5.750 6.074 3.798 1.00 97.94 71 ILE A N 1
ATOM 567 C CA . ILE A 1 71 ? -6.278 6.544 5.085 1.00 97.94 71 ILE A CA 1
ATOM 568 C C . ILE A 1 71 ? -7.063 7.845 4.893 1.00 97.94 71 ILE A C 1
ATOM 570 O O . ILE A 1 71 ? -8.174 7.961 5.407 1.00 97.94 71 ILE A O 1
ATOM 574 N N . GLU A 1 72 ? -6.533 8.810 4.140 1.00 97.94 72 GLU A N 1
ATOM 575 C CA . GLU A 1 72 ? -7.230 10.069 3.851 1.00 97.94 72 GLU A CA 1
ATOM 576 C C . GLU A 1 72 ? -8.518 9.848 3.059 1.00 97.94 72 GLU A C 1
ATOM 578 O O . GLU A 1 72 ? -9.564 10.413 3.392 1.00 97.94 72 GLU A O 1
ATOM 583 N N . PHE A 1 73 ? -8.463 8.989 2.042 1.00 97.81 73 PHE A N 1
ATOM 584 C CA . PHE A 1 73 ? -9.631 8.606 1.265 1.00 97.81 73 PHE A CA 1
ATOM 585 C C . PHE A 1 73 ? -10.677 7.926 2.150 1.00 97.81 73 PHE A C 1
ATOM 587 O O . PHE A 1 73 ? -11.845 8.307 2.118 1.00 97.81 73 PHE A O 1
ATOM 594 N N . THR A 1 74 ? -10.269 6.986 2.999 1.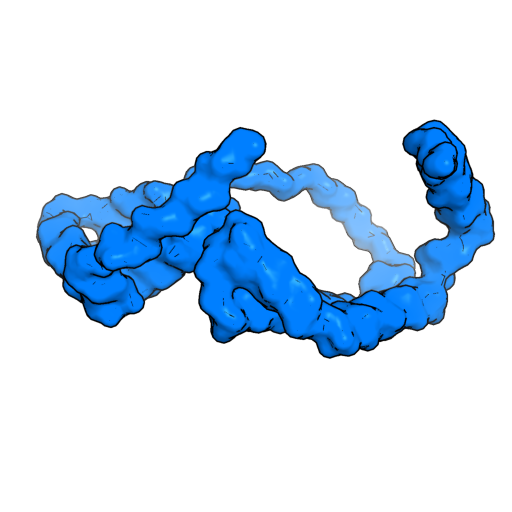00 97.75 74 THR A N 1
ATOM 595 C CA . THR A 1 74 ? -11.168 6.308 3.936 1.00 97.75 74 THR A CA 1
ATOM 596 C C . THR A 1 74 ? -11.792 7.303 4.906 1.00 97.75 74 THR A C 1
ATOM 598 O O . THR A 1 74 ? -13.009 7.329 5.032 1.00 97.75 74 THR A O 1
ATOM 601 N N . LEU A 1 75 ? -11.002 8.170 5.547 1.00 97.75 75 LEU A N 1
ATOM 602 C CA . LEU A 1 75 ? -11.503 9.188 6.477 1.00 97.75 75 LEU A CA 1
ATOM 603 C C . LEU A 1 75 ? -12.570 10.084 5.837 1.00 97.75 75 LEU A C 1
ATOM 605 O O . LEU A 1 75 ? -13.555 10.418 6.489 1.00 97.75 75 LEU A O 1
ATOM 609 N N . LYS A 1 76 ? -12.406 10.429 4.555 1.00 97.44 76 LYS A N 1
ATOM 610 C CA . LYS A 1 76 ? -13.366 11.250 3.810 1.00 97.44 76 LYS A CA 1
ATOM 611 C C . LYS A 1 76 ? -14.710 10.554 3.554 1.00 97.44 76 LYS A C 1
ATOM 613 O O . LYS A 1 76 ? -15.720 11.244 3.461 1.00 97.44 76 LYS A O 1
ATOM 618 N N . HIS A 1 77 ? -14.734 9.228 3.419 1.00 96.31 77 HIS A N 1
ATOM 619 C CA . HIS A 1 77 ? -15.930 8.480 3.000 1.00 96.31 77 HIS A CA 1
ATOM 620 C C . HIS A 1 77 ? -16.488 7.538 4.079 1.00 96.31 77 HIS A C 1
ATOM 622 O O . HIS A 1 77 ? -17.568 6.978 3.909 1.00 96.31 77 HIS A O 1
ATOM 628 N N . LEU A 1 78 ? -15.786 7.350 5.199 1.00 94.94 78 LEU A N 1
ATOM 629 C CA . LEU A 1 78 ? -16.111 6.339 6.207 1.00 94.94 78 LEU A CA 1
ATOM 630 C C . LEU A 1 78 ? -17.513 6.506 6.805 1.00 94.94 78 LEU A C 1
ATOM 632 O O . LEU A 1 78 ? -18.177 5.504 7.062 1.00 94.94 78 LEU A O 1
ATOM 636 N N . GLU A 1 79 ? -17.977 7.738 7.014 1.00 92.94 79 GLU A N 1
ATOM 637 C CA . GLU A 1 79 ? -19.338 7.989 7.505 1.00 92.94 79 GLU A CA 1
ATOM 638 C C . GLU A 1 79 ? -20.400 7.512 6.506 1.00 92.94 79 GLU A C 1
ATOM 640 O O . GLU A 1 79 ? -21.356 6.842 6.895 1.00 92.94 79 GLU A O 1
ATOM 645 N N . GLU A 1 80 ? -20.194 7.781 5.213 1.00 91.88 80 GLU A N 1
ATOM 646 C CA . GLU A 1 80 ? -21.066 7.308 4.135 1.00 91.88 80 GLU A CA 1
ATOM 647 C C . GLU A 1 80 ? -21.048 5.777 4.043 1.00 91.88 80 GLU A C 1
ATOM 649 O O . GLU A 1 80 ? -22.097 5.143 3.961 1.00 91.88 80 GLU A O 1
ATOM 654 N N . TRP A 1 81 ? -19.866 5.158 4.101 1.00 92.62 81 TRP A N 1
ATOM 655 C CA . TRP A 1 81 ? -19.721 3.701 4.006 1.00 92.62 81 TRP A CA 1
ATOM 656 C C . TRP A 1 81 ? -20.287 2.954 5.212 1.00 92.62 81 TRP A C 1
ATOM 658 O O . TRP A 1 81 ? -20.717 1.808 5.083 1.00 92.62 81 TRP A O 1
ATOM 668 N N . ALA A 1 82 ? -20.265 3.576 6.390 1.00 88.62 82 ALA A N 1
ATOM 669 C CA . ALA A 1 82 ? -20.840 3.011 7.603 1.00 88.62 82 ALA A CA 1
ATOM 670 C C . ALA A 1 82 ? -22.367 3.181 7.675 1.00 88.62 82 ALA A C 1
ATOM 672 O O . ALA A 1 82 ? -23.003 2.546 8.523 1.00 88.62 82 ALA A O 1
ATOM 673 N N . ALA A 1 83 ? -22.958 4.010 6.808 1.00 87.62 83 ALA A N 1
ATOM 674 C CA . ALA A 1 83 ? -24.401 4.147 6.715 1.00 87.62 83 ALA A CA 1
ATOM 675 C C . ALA A 1 83 ? -25.047 2.815 6.302 1.00 87.62 83 ALA A C 1
ATOM 677 O O . ALA A 1 83 ? -24.497 2.022 5.537 1.00 87.62 83 ALA A O 1
ATOM 678 N N . THR A 1 84 ? -26.244 2.552 6.825 1.00 80.81 84 THR A N 1
ATOM 679 C CA . THR A 1 84 ? -26.957 1.305 6.527 1.00 80.81 84 THR A CA 1
ATOM 680 C C . THR A 1 84 ? -27.354 1.275 5.054 1.00 80.81 84 THR A C 1
ATOM 682 O O . THR A 1 84 ? -28.117 2.124 4.596 1.00 80.81 84 THR A O 1
ATOM 685 N N . LYS A 1 85 ? -26.852 0.281 4.319 1.00 75.19 85 LYS A N 1
ATOM 686 C CA . LYS A 1 85 ? -27.184 0.034 2.916 1.00 75.19 85 LYS A CA 1
ATOM 687 C C . LYS A 1 85 ? -27.276 -1.467 2.676 1.00 75.19 85 LYS A C 1
ATOM 689 O O . LYS A 1 85 ? -26.411 -2.218 3.121 1.00 75.19 85 LYS A O 1
ATOM 694 N N . GLU A 1 86 ? -28.304 -1.907 1.961 1.00 64.06 86 GLU A N 1
ATOM 695 C CA . GLU A 1 86 ? -28.381 -3.293 1.505 1.00 64.06 86 GLU A CA 1
ATOM 696 C C . GLU A 1 86 ? -27.411 -3.491 0.337 1.00 64.06 86 GLU A C 1
ATOM 698 O O . GLU A 1 86 ? -27.550 -2.866 -0.716 1.00 64.06 86 GLU A O 1
ATOM 703 N N . VAL A 1 87 ? -26.395 -4.334 0.536 1.00 64.38 87 VAL A N 1
ATOM 704 C CA . VAL A 1 87 ? -25.429 -4.699 -0.506 1.00 64.38 87 VAL A CA 1
ATOM 705 C C . VAL A 1 87 ? -25.150 -6.204 -0.479 1.00 64.38 87 VAL A C 1
ATOM 707 O O . VAL A 1 87 ? -25.048 -6.791 0.601 1.00 64.38 87 VAL A O 1
ATOM 710 N N . PRO A 1 88 ? -25.010 -6.852 -1.647 1.00 55.31 88 PRO A N 1
ATOM 711 C CA . PRO A 1 88 ? -24.556 -8.234 -1.720 1.00 55.31 88 PRO A CA 1
ATOM 712 C C . PRO A 1 88 ? -23.071 -8.345 -1.333 1.00 55.31 88 PRO A C 1
ATOM 714 O O . PRO A 1 88 ? -22.260 -7.480 -1.660 1.00 55.31 88 PRO A O 1
ATOM 717 N N . THR A 1 89 ? -22.707 -9.418 -0.627 1.00 46.22 89 THR A N 1
ATOM 718 C CA . THR A 1 89 ? -21.330 -9.678 -0.172 1.00 46.22 89 THR A CA 1
ATOM 719 C C . THR A 1 89 ? -20.455 -10.180 -1.330 1.00 46.22 89 THR A C 1
ATOM 721 O O . THR A 1 89 ? -20.805 -11.196 -1.933 1.00 46.22 89 THR A O 1
ATOM 724 N N . PRO A 1 90 ? -19.314 -9.536 -1.649 1.00 61.06 90 PRO A N 1
ATOM 725 C CA . PRO A 1 90 ? -18.420 -10.023 -2.696 1.00 61.06 90 PRO A CA 1
ATOM 726 C C . PRO A 1 90 ? -17.644 -11.264 -2.245 1.00 61.06 90 PRO A C 1
ATOM 728 O O . PRO A 1 90 ? -17.146 -11.327 -1.120 1.00 61.06 90 PRO A O 1
ATOM 731 N N . ALA A 1 91 ? -17.490 -12.225 -3.153 1.00 60.38 91 ALA A N 1
ATOM 732 C CA . ALA A 1 91 ? -16.650 -13.399 -2.977 1.00 60.38 91 ALA A CA 1
ATOM 733 C C . ALA A 1 91 ? -15.295 -13.166 -3.673 1.00 60.38 91 ALA A C 1
ATOM 735 O O . ALA A 1 91 ? -15.212 -13.253 -4.889 1.00 60.38 91 ALA A O 1
ATOM 736 N N . THR A 1 92 ? -14.278 -12.843 -2.868 1.00 62.16 92 THR A N 1
ATOM 737 C CA . THR A 1 92 ? -12.826 -13.009 -3.109 1.00 62.16 92 THR A CA 1
ATOM 738 C C . THR A 1 92 ? -12.095 -12.205 -4.209 1.00 62.16 92 THR A C 1
ATOM 740 O O . THR A 1 92 ? -12.531 -12.047 -5.342 1.00 62.16 92 THR A O 1
ATOM 743 N N . HIS A 1 93 ? -10.887 -11.744 -3.843 1.00 51.47 93 HIS A N 1
ATOM 744 C CA . HIS A 1 93 ? -9.812 -11.286 -4.731 1.00 51.47 93 HIS A CA 1
ATOM 745 C C . HIS A 1 93 ? -8.654 -12.290 -4.627 1.00 51.47 93 HIS A C 1
ATOM 747 O O . HIS A 1 93 ? -7.935 -12.300 -3.629 1.00 51.47 93 HIS A O 1
ATOM 753 N N . GLU A 1 94 ? -8.468 -13.130 -5.641 1.00 60.62 94 GLU A N 1
ATOM 754 C CA . GLU A 1 94 ? -7.278 -13.975 -5.793 1.00 60.62 94 GLU A CA 1
ATOM 755 C C . GLU A 1 94 ? -6.435 -13.465 -6.970 1.00 60.62 94 GLU A C 1
ATOM 757 O O . GLU A 1 94 ? -6.959 -12.890 -7.927 1.00 60.62 94 GLU A O 1
ATOM 762 N N . GLY A 1 95 ? -5.112 -13.619 -6.877 1.00 56.84 95 GLY A N 1
ATOM 763 C CA . GLY A 1 95 ? -4.182 -13.206 -7.931 1.00 56.84 95 GLY A CA 1
ATOM 764 C C . GLY A 1 95 ? -4.278 -14.075 -9.193 1.00 56.84 95 GLY A C 1
ATOM 765 O O . GLY A 1 95 ? -4.791 -15.190 -9.166 1.00 56.84 95 GLY A O 1
ATOM 766 N N . GLY A 1 96 ? -3.732 -13.582 -10.308 1.00 69.50 96 GLY A N 1
ATOM 767 C CA . GLY A 1 96 ? -3.692 -14.286 -11.593 1.00 69.50 96 GLY A CA 1
ATOM 768 C C . GLY A 1 96 ? -2.541 -13.804 -12.480 1.00 69.50 96 GLY A C 1
ATOM 769 O O . GLY A 1 96 ? -1.747 -12.958 -12.074 1.00 69.50 96 GLY A O 1
ATOM 770 N N . LYS A 1 97 ? -2.432 -14.337 -13.703 1.00 76.25 97 LYS A N 1
ATOM 771 C CA . LYS A 1 97 ? -1.453 -13.856 -14.694 1.00 76.25 97 LYS A CA 1
ATOM 772 C C . LYS A 1 97 ? -2.048 -12.714 -15.501 1.00 76.25 97 LYS A C 1
ATOM 774 O O . LYS A 1 97 ? -2.961 -12.956 -16.284 1.00 76.25 97 LYS A O 1
ATOM 779 N N . SER A 1 98 ? -1.508 -11.509 -15.348 1.00 81.81 98 SER A N 1
ATOM 780 C CA . SER A 1 98 ? -1.979 -10.312 -16.055 1.00 81.81 98 SER A CA 1
ATOM 781 C C . SER A 1 98 ? -1.409 -10.254 -17.487 1.00 81.81 98 SER A C 1
ATOM 783 O O . SER A 1 98 ? -0.215 -9.968 -17.644 1.00 81.81 98 SER A O 1
ATOM 785 N N . PRO A 1 99 ? -2.198 -10.525 -18.550 1.00 90.31 99 PRO A N 1
ATOM 786 C CA . PRO A 1 99 ? -1.725 -10.397 -19.928 1.00 90.31 99 PRO A CA 1
ATOM 787 C C . PRO A 1 99 ? -1.566 -8.929 -20.331 1.00 90.31 99 PRO A C 1
ATOM 789 O O . PRO A 1 99 ? -2.382 -8.083 -19.974 1.00 90.31 99 PRO A O 1
ATOM 792 N N . THR A 1 100 ? -0.569 -8.626 -21.161 1.00 90.50 100 THR A N 1
ATOM 793 C CA . THR A 1 100 ? -0.484 -7.344 -21.879 1.00 90.50 100 THR A CA 1
ATOM 794 C C . THR A 1 100 ? -0.508 -7.583 -23.382 1.00 90.50 100 THR A C 1
ATOM 796 O O . THR A 1 100 ? 0.370 -8.252 -23.923 1.00 90.50 100 THR A O 1
ATOM 799 N N . ILE A 1 101 ? -1.510 -7.040 -24.073 1.00 93.19 101 ILE A N 1
ATOM 800 C CA . ILE A 1 101 ? -1.663 -7.187 -25.524 1.00 93.19 101 ILE A CA 1
ATOM 801 C C . ILE A 1 101 ? -1.148 -5.919 -26.207 1.00 93.19 101 ILE A C 1
ATOM 803 O O . ILE A 1 101 ? -1.619 -4.821 -25.926 1.00 93.19 101 ILE A O 1
ATOM 807 N N . VAL A 1 102 ? -0.184 -6.075 -27.113 1.00 90.50 102 VAL A N 1
ATOM 808 C CA . VAL A 1 102 ? 0.404 -4.991 -27.908 1.00 90.50 102 VAL A CA 1
ATOM 809 C C . VAL A 1 102 ? -0.054 -5.154 -29.355 1.00 90.50 102 VAL A C 1
ATOM 811 O O . VAL A 1 102 ? 0.407 -6.050 -30.071 1.00 90.50 102 VAL A O 1
ATOM 814 N N . HIS A 1 103 ? -0.989 -4.300 -29.769 1.00 92.19 103 HIS A N 1
ATOM 815 C CA . HIS A 1 103 ? -1.514 -4.271 -31.133 1.00 92.19 103 HIS A CA 1
ATOM 816 C C . HIS A 1 103 ? -0.551 -3.545 -32.097 1.00 92.19 103 HIS A C 1
ATOM 818 O O . HIS A 1 103 ? 0.395 -2.893 -31.661 1.00 92.19 103 HIS A O 1
ATOM 824 N N . SER A 1 104 ? -0.721 -3.698 -33.414 1.00 86.38 104 SER A N 1
ATOM 825 C CA . SER A 1 104 ? 0.226 -3.167 -34.415 1.00 86.38 104 SER A CA 1
ATOM 826 C C . SER A 1 104 ? 0.198 -1.656 -34.603 1.00 86.38 104 SER A C 1
ATOM 828 O O . SER A 1 104 ? 1.149 -1.101 -35.140 1.00 86.38 104 SER A O 1
ATOM 830 N N . ASP A 1 105 ? -0.894 -1.011 -34.218 1.00 89.38 105 ASP A N 1
ATOM 831 C CA . ASP A 1 105 ? -1.145 0.421 -34.391 1.00 89.38 105 ASP A CA 1
ATOM 832 C C . ASP A 1 105 ? -0.712 1.262 -33.183 1.00 89.38 105 ASP A C 1
ATOM 834 O O . ASP A 1 105 ? -0.870 2.481 -33.191 1.00 89.38 105 ASP A O 1
ATOM 838 N N . VAL A 1 106 ? -0.153 0.637 -32.142 1.00 89.94 106 VAL A N 1
ATOM 839 C CA . VAL A 1 106 ? 0.269 1.360 -30.942 1.00 89.94 106 VAL A CA 1
ATOM 840 C C . VAL A 1 106 ? 1.609 2.059 -31.152 1.00 89.94 106 VAL A C 1
ATOM 842 O O . VAL A 1 106 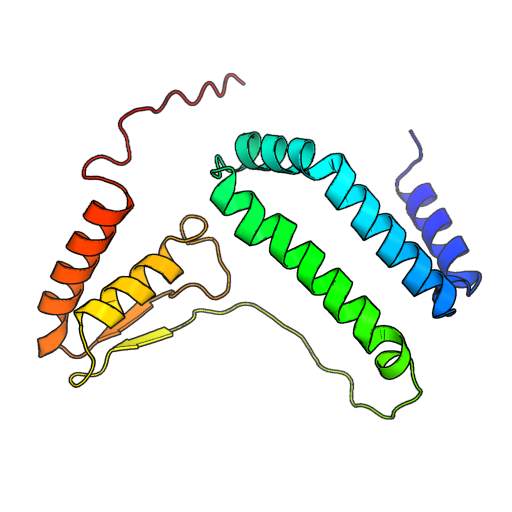? 2.496 1.568 -31.856 1.00 89.94 106 VAL A O 1
ATOM 845 N N . ASN A 1 107 ? 1.810 3.169 -30.442 1.00 94.06 107 ASN A N 1
ATOM 846 C CA . ASN A 1 107 ? 3.133 3.761 -30.311 1.00 94.06 107 ASN A CA 1
ATOM 847 C C . ASN A 1 107 ? 4.042 2.817 -29.502 1.00 94.06 107 ASN A C 1
ATOM 849 O O . ASN A 1 107 ? 3.896 2.673 -28.286 1.00 94.06 107 ASN A O 1
ATOM 853 N N . ILE A 1 108 ? 4.985 2.165 -30.188 1.00 93.25 108 ILE A N 1
ATOM 854 C CA . ILE A 1 108 ? 5.880 1.165 -29.590 1.00 93.25 108 ILE A CA 1
ATOM 855 C C . ILE A 1 108 ? 6.784 1.780 -28.513 1.00 93.25 108 ILE A C 1
ATOM 857 O O . ILE A 1 108 ? 7.123 1.094 -27.550 1.00 93.25 108 ILE A O 1
ATOM 861 N N . GLU A 1 109 ? 7.159 3.054 -28.635 1.00 93.06 109 GLU A N 1
ATOM 862 C CA . GLU A 1 109 ? 8.026 3.718 -27.656 1.00 93.06 109 GLU A CA 1
ATOM 863 C C . GLU A 1 109 ? 7.298 3.917 -26.324 1.00 93.06 109 GLU A C 1
ATOM 865 O O . GLU A 1 109 ? 7.797 3.535 -25.265 1.00 93.06 109 GLU A O 1
ATOM 870 N N . GLU A 1 110 ? 6.070 4.430 -26.388 1.00 94.06 110 GLU A N 1
ATOM 871 C CA . GLU A 1 110 ? 5.215 4.623 -25.218 1.00 94.06 110 GLU A CA 1
ATOM 872 C C . GLU A 1 110 ? 4.809 3.286 -24.586 1.00 94.06 110 GLU A C 1
ATOM 874 O O . GLU A 1 110 ? 4.846 3.134 -23.360 1.00 94.06 110 GLU A O 1
ATOM 879 N N . ALA A 1 111 ? 4.475 2.292 -25.416 1.00 93.25 111 ALA A N 1
ATOM 880 C CA . ALA A 1 111 ? 4.150 0.947 -24.958 1.00 93.25 111 ALA A CA 1
ATOM 881 C C . ALA A 1 111 ? 5.334 0.311 -24.214 1.00 93.25 111 ALA A C 1
ATOM 883 O O . ALA A 1 111 ? 5.161 -0.181 -23.099 1.00 93.25 111 ALA A O 1
ATOM 884 N N . ALA A 1 112 ? 6.546 0.370 -24.779 1.00 94.38 112 ALA A N 1
ATOM 885 C CA . ALA A 1 112 ? 7.747 -0.156 -24.138 1.00 94.38 112 ALA A CA 1
ATOM 886 C C . ALA A 1 112 ? 8.039 0.550 -22.805 1.00 94.38 112 ALA A C 1
ATOM 888 O O . ALA A 1 112 ? 8.306 -0.120 -21.807 1.00 94.38 112 ALA A O 1
ATOM 889 N N . ALA A 1 113 ? 7.922 1.882 -22.761 1.00 92.94 113 ALA A N 1
ATOM 890 C CA . ALA A 1 113 ? 8.140 2.662 -21.546 1.00 92.94 113 ALA A CA 1
ATOM 891 C C . ALA A 1 113 ? 7.177 2.272 -20.413 1.00 92.94 113 ALA A C 1
ATOM 893 O O . ALA A 1 113 ? 7.594 2.070 -19.270 1.00 92.94 113 ALA A O 1
ATOM 894 N N . ARG A 1 114 ? 5.884 2.130 -20.727 1.00 92.56 114 ARG A N 1
ATOM 895 C CA . ARG A 1 114 ? 4.844 1.756 -19.755 1.00 92.56 114 ARG A CA 1
ATOM 896 C C . ARG A 1 114 ? 4.983 0.315 -19.280 1.00 92.56 114 ARG A C 1
ATOM 898 O O . ARG A 1 114 ? 4.898 0.067 -18.079 1.00 92.56 114 ARG A O 1
ATOM 905 N N . ILE A 1 115 ? 5.235 -0.614 -20.203 1.00 94.06 115 ILE A N 1
ATOM 906 C CA . ILE A 1 115 ? 5.426 -2.034 -19.888 1.00 94.06 115 ILE A CA 1
ATOM 907 C C . ILE A 1 115 ? 6.646 -2.219 -18.990 1.00 94.06 115 ILE A C 1
ATOM 909 O O . ILE A 1 115 ? 6.538 -2.886 -17.965 1.00 94.06 115 ILE A O 1
ATOM 913 N N . ALA A 1 116 ? 7.786 -1.613 -19.336 1.00 92.12 116 ALA A N 1
ATOM 914 C CA . ALA A 1 116 ? 8.996 -1.715 -18.529 1.00 92.12 116 ALA A CA 1
ATOM 915 C C . ALA A 1 116 ? 8.772 -1.137 -17.125 1.00 92.12 116 ALA A C 1
ATOM 917 O O . ALA A 1 116 ? 9.055 -1.808 -16.137 1.00 92.12 116 ALA A O 1
ATOM 918 N N . ARG A 1 117 ? 8.170 0.055 -17.019 1.00 89.38 117 ARG A N 1
ATOM 919 C CA . ARG A 1 117 ? 7.857 0.661 -15.719 1.00 89.38 117 ARG A CA 1
ATOM 920 C C . ARG A 1 117 ? 6.975 -0.247 -14.859 1.00 89.38 117 ARG A C 1
ATOM 922 O O . ARG A 1 117 ? 7.283 -0.445 -13.693 1.00 89.38 117 ARG A O 1
ATOM 929 N N . GLY A 1 118 ? 5.909 -0.809 -15.430 1.00 86.94 118 GLY A N 1
ATOM 930 C CA . GLY A 1 118 ? 5.005 -1.707 -14.708 1.00 86.94 118 GLY A CA 1
ATOM 931 C C . GLY A 1 118 ? 5.638 -3.054 -14.344 1.00 86.94 118 GLY A C 1
ATOM 932 O O . GLY A 1 118 ? 5.376 -3.573 -13.266 1.00 86.94 118 GLY A O 1
ATOM 933 N N . LYS A 1 119 ? 6.477 -3.624 -15.222 1.00 89.69 119 LYS A N 1
ATOM 934 C CA . LYS A 1 119 ? 7.122 -4.925 -14.993 1.00 89.69 119 LYS A CA 1
ATOM 935 C C . LYS A 1 119 ? 8.259 -4.854 -13.984 1.00 89.69 119 LYS A C 1
ATOM 937 O O . LYS A 1 119 ? 8.443 -5.809 -13.244 1.00 89.69 119 LYS A O 1
ATOM 942 N N . PHE A 1 120 ? 9.054 -3.788 -14.006 1.00 88.81 120 PHE A N 1
ATOM 943 C CA . PHE A 1 120 ? 10.277 -3.694 -13.206 1.00 88.81 120 PHE A CA 1
ATOM 944 C C . PHE A 1 120 ? 10.102 -2.876 -11.922 1.00 88.81 120 PHE A C 1
ATOM 946 O O . PHE A 1 120 ? 10.990 -2.902 -11.072 1.00 88.81 120 PHE A O 1
ATOM 953 N N . ALA A 1 121 ? 8.953 -2.218 -11.727 1.00 82.75 121 ALA A N 1
ATOM 954 C CA . ALA A 1 121 ? 8.559 -1.721 -10.410 1.00 82.75 121 ALA A CA 1
ATOM 955 C C . ALA A 1 121 ? 8.562 -2.870 -9.389 1.00 82.75 121 ALA A C 1
ATOM 957 O O . ALA A 1 121 ? 8.098 -3.971 -9.694 1.00 82.75 121 ALA A O 1
ATOM 958 N N . ASN A 1 122 ? 9.121 -2.633 -8.197 1.00 81.94 122 ASN A N 1
ATOM 959 C CA . ASN A 1 122 ? 9.282 -3.654 -7.157 1.00 81.94 122 ASN A CA 1
ATOM 960 C C . ASN A 1 122 ? 9.941 -4.964 -7.660 1.00 81.94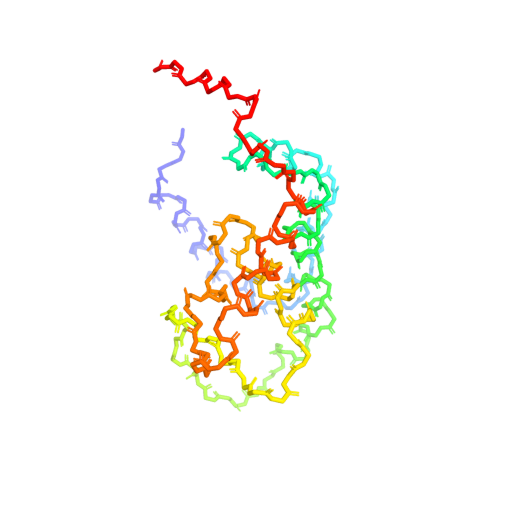 122 ASN A C 1
ATOM 962 O O . ASN A 1 122 ? 9.574 -6.060 -7.231 1.00 81.94 122 ASN A O 1
ATOM 966 N N . ALA A 1 123 ? 10.857 -4.870 -8.635 1.00 83.50 123 ALA A N 1
ATOM 967 C CA . ALA A 1 123 ? 11.471 -6.015 -9.318 1.00 83.50 123 ALA A CA 1
ATOM 968 C C . ALA A 1 123 ? 10.455 -7.027 -9.903 1.00 83.50 123 ALA A C 1
ATOM 970 O O . ALA A 1 123 ? 10.736 -8.219 -10.017 1.00 83.50 123 ALA A O 1
ATOM 971 N N . GLY A 1 124 ? 9.255 -6.562 -10.264 1.00 81.50 124 GLY A N 1
ATOM 972 C CA . GLY A 1 124 ? 8.174 -7.390 -10.800 1.00 81.50 124 GLY A CA 1
ATOM 973 C C . GLY A 1 124 ? 7.381 -8.173 -9.763 1.00 81.50 124 GLY A C 1
ATOM 974 O O . GLY A 1 124 ? 6.488 -8.932 -10.140 1.00 81.50 124 GLY A O 1
ATOM 975 N N . GLN A 1 125 ? 7.643 -7.962 -8.471 1.00 81.94 125 GLN A N 1
ATOM 976 C CA . GLN A 1 125 ? 6.874 -8.526 -7.360 1.00 81.94 125 GLN A CA 1
ATOM 977 C C . GLN A 1 125 ? 5.621 -7.682 -7.096 1.00 81.94 125 GLN A C 1
ATOM 979 O O . GLN A 1 125 ? 5.404 -7.146 -6.011 1.00 81.94 125 GLN A O 1
ATOM 984 N N . THR A 1 126 ? 4.796 -7.520 -8.124 1.00 79.81 126 THR A N 1
ATOM 985 C CA . THR A 1 126 ? 3.525 -6.799 -8.052 1.00 79.81 126 THR A CA 1
ATOM 986 C C . THR A 1 126 ? 2.453 -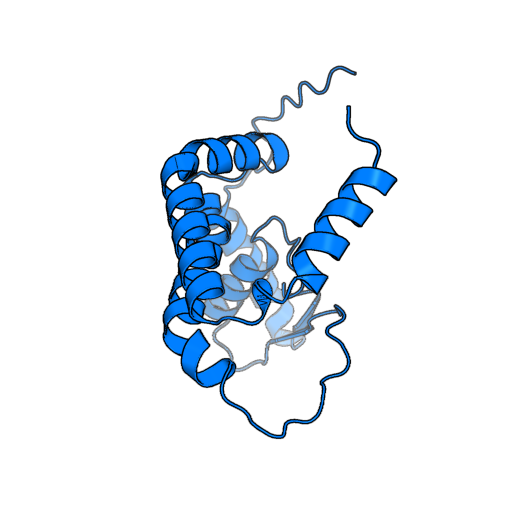7.687 -8.661 1.00 79.81 126 THR A C 1
ATOM 988 O O . THR A 1 126 ? 2.591 -8.134 -9.796 1.00 79.81 126 THR A O 1
ATOM 991 N N . CYS A 1 127 ? 1.368 -7.939 -7.927 1.00 76.62 127 CYS A N 1
ATOM 992 C CA . CYS A 1 127 ? 0.292 -8.841 -8.359 1.00 76.62 127 CYS A CA 1
ATOM 993 C C . CYS A 1 127 ? -0.366 -8.430 -9.691 1.00 76.62 127 CYS A C 1
ATOM 995 O O . CYS A 1 127 ? -0.856 -9.281 -10.428 1.00 76.62 127 CYS A O 1
ATOM 997 N N . VAL A 1 128 ? -0.338 -7.135 -10.017 1.00 80.38 128 VAL A N 1
ATOM 998 C CA . VAL A 1 128 ? -0.869 -6.555 -11.262 1.00 80.38 128 VAL A CA 1
ATOM 999 C C . VAL A 1 128 ? 0.217 -6.213 -12.293 1.00 80.38 128 VAL A C 1
ATOM 1001 O O . VAL A 1 128 ? -0.076 -5.563 -13.295 1.00 80.38 128 VAL A O 1
ATOM 1004 N N . ALA A 1 129 ? 1.475 -6.618 -12.075 1.00 86.62 129 ALA A N 1
ATOM 1005 C CA . ALA A 1 129 ? 2.529 -6.409 -13.067 1.00 86.62 129 ALA A CA 1
ATOM 1006 C C . ALA A 1 129 ? 2.205 -7.158 -14.372 1.00 86.62 129 ALA A C 1
ATOM 1008 O O . ALA A 1 129 ? 1.639 -8.254 -14.320 1.00 86.62 129 ALA A O 1
ATOM 1009 N N . PRO A 1 130 ? 2.618 -6.630 -15.541 1.00 88.06 130 PRO A N 1
ATOM 1010 C CA . PRO A 1 130 ? 2.607 -7.390 -16.785 1.00 88.06 130 PRO A CA 1
ATOM 1011 C C . PRO A 1 130 ? 3.314 -8.740 -16.597 1.00 88.06 130 PRO A C 1
ATOM 1013 O O . PRO A 1 130 ? 4.511 -8.790 -16.309 1.00 88.06 130 PRO A O 1
ATOM 1016 N N . ASP A 1 131 ? 2.590 -9.848 -16.739 1.00 89.31 131 ASP A N 1
ATOM 1017 C CA . ASP A 1 131 ? 3.173 -11.182 -16.559 1.00 89.31 131 ASP A CA 1
ATOM 1018 C C . ASP A 1 131 ? 3.819 -11.657 -17.865 1.00 89.31 131 ASP A C 1
ATOM 1020 O O . ASP A 1 131 ? 4.998 -12.010 -17.901 1.00 89.31 131 ASP A O 1
ATOM 1024 N N . TYR A 1 132 ? 3.066 -11.553 -18.963 1.00 89.69 132 TYR A N 1
ATOM 1025 C CA . TYR A 1 132 ? 3.506 -11.878 -20.316 1.00 89.69 132 TYR A CA 1
ATOM 1026 C C . TYR A 1 132 ? 2.906 -10.917 -21.346 1.00 89.69 132 TYR A C 1
ATOM 1028 O O . TYR A 1 132 ? 1.850 -10.315 -21.138 1.00 89.69 132 TYR A O 1
ATOM 1036 N N . ILE A 1 133 ? 3.592 -10.789 -22.484 1.00 93.69 133 ILE A N 1
ATOM 1037 C CA . ILE A 1 133 ? 3.189 -9.907 -23.580 1.00 93.69 133 ILE A CA 1
ATOM 1038 C C . ILE A 1 133 ? 2.747 -10.747 -24.776 1.00 93.69 133 ILE A C 1
ATOM 1040 O O . ILE A 1 133 ? 3.503 -11.585 -25.270 1.00 93.69 133 ILE A O 1
ATOM 1044 N N . LEU A 1 134 ? 1.547 -10.471 -25.280 1.00 93.56 134 LEU A N 1
ATOM 1045 C CA . LEU A 1 134 ? 1.069 -10.948 -26.573 1.00 93.56 134 LEU A CA 1
ATOM 1046 C C . LEU A 1 134 ? 1.245 -9.820 -27.588 1.00 93.56 134 LEU A C 1
ATOM 1048 O O . LEU A 1 134 ? 0.621 -8.770 -27.474 1.00 93.56 134 LEU A O 1
ATOM 1052 N N . VAL A 1 135 ? 2.117 -10.020 -28.572 1.00 93.75 135 VAL A N 1
ATOM 1053 C CA . VAL A 1 135 ? 2.461 -9.006 -29.577 1.00 93.75 135 VAL A CA 1
ATOM 1054 C C . VAL A 1 135 ? 2.375 -9.600 -30.974 1.00 93.75 135 VAL A C 1
ATOM 1056 O O . VAL A 1 135 ? 2.739 -10.760 -31.190 1.00 93.75 135 VAL A O 1
ATOM 1059 N N . GLN A 1 136 ? 1.915 -8.802 -31.937 1.00 90.44 136 GLN A N 1
ATOM 1060 C CA . GLN A 1 136 ? 1.917 -9.217 -33.336 1.00 90.44 136 GLN A CA 1
ATOM 1061 C C . GLN A 1 136 ? 3.345 -9.481 -33.844 1.00 90.44 136 GLN A C 1
ATOM 1063 O O . GLN A 1 136 ? 4.315 -8.820 -33.463 1.00 90.44 136 GLN A O 1
ATOM 1068 N N . LYS A 1 137 ? 3.483 -10.482 -34.722 1.00 89.56 137 LYS A N 1
ATOM 1069 C CA . LYS A 1 137 ? 4.784 -11.021 -35.157 1.00 89.56 137 LYS A CA 1
ATOM 1070 C C . LYS A 1 137 ? 5.691 -9.965 -35.802 1.00 89.56 137 LYS A C 1
ATOM 1072 O O . LYS A 1 137 ? 6.899 -9.995 -35.577 1.00 89.56 137 LYS A O 1
ATOM 1077 N N . ASN A 1 138 ? 5.114 -9.042 -36.569 1.00 90.38 138 ASN A N 1
ATOM 1078 C CA . ASN A 1 138 ? 5.807 -7.923 -37.218 1.00 90.38 138 ASN A CA 1
ATOM 1079 C C . ASN A 1 138 ? 6.354 -6.892 -36.212 1.00 90.38 138 ASN A C 1
ATOM 1081 O O . ASN A 1 138 ? 7.445 -6.370 -36.420 1.00 90.38 138 ASN A O 1
ATOM 1085 N N . SER A 1 139 ? 5.656 -6.651 -35.101 1.00 90.06 139 SER A N 1
ATOM 1086 C CA . SER A 1 139 ? 6.050 -5.658 -34.088 1.00 90.06 139 SER A CA 1
ATOM 1087 C C . SER A 1 139 ? 6.959 -6.219 -32.989 1.00 90.06 139 SER A C 1
ATOM 1089 O O . SER A 1 139 ? 7.567 -5.453 -32.241 1.00 90.06 139 SER A O 1
ATOM 1091 N N . LYS A 1 140 ? 7.110 -7.550 -32.897 1.00 91.62 140 LYS A N 1
ATOM 1092 C CA . LYS A 1 140 ? 7.890 -8.228 -31.845 1.00 91.62 140 LYS A CA 1
ATOM 1093 C C . LYS A 1 140 ? 9.319 -7.693 -31.709 1.00 91.62 140 LYS A C 1
ATOM 1095 O O . LYS A 1 140 ? 9.754 -7.394 -30.600 1.00 91.62 140 LYS A O 1
ATOM 1100 N N . GLN A 1 141 ? 10.060 -7.590 -32.814 1.00 94.50 141 GLN A N 1
ATOM 1101 C CA . GLN A 1 141 ? 11.471 -7.181 -32.761 1.00 94.50 141 GLN A CA 1
ATOM 1102 C C . GLN A 1 141 ? 11.633 -5.707 -32.386 1.00 94.50 141 GLN A C 1
ATOM 1104 O O . GLN A 1 141 ? 12.496 -5.370 -31.576 1.00 94.50 141 GLN A O 1
ATOM 1109 N N . ALA A 1 142 ? 10.766 -4.845 -32.921 1.00 93.31 142 ALA A N 1
ATOM 1110 C CA . ALA A 1 142 ? 10.740 -3.430 -32.573 1.00 93.31 142 ALA A CA 1
ATOM 1111 C C . ALA A 1 142 ? 10.450 -3.228 -31.077 1.00 93.31 142 ALA A C 1
ATOM 1113 O O . ALA A 1 142 ? 11.163 -2.477 -30.412 1.00 93.31 142 ALA A O 1
ATOM 1114 N N . LEU A 1 143 ? 9.477 -3.966 -30.527 1.00 94.31 143 LEU A N 1
ATOM 1115 C CA . LEU A 1 143 ? 9.146 -3.916 -29.104 1.00 94.31 143 LEU A CA 1
ATOM 1116 C C . LEU A 1 143 ? 10.306 -4.397 -28.219 1.00 94.31 143 LEU A C 1
ATOM 1118 O O . LEU A 1 143 ? 10.641 -3.727 -27.248 1.00 94.31 143 LEU A O 1
ATOM 1122 N N . ILE A 1 144 ? 10.954 -5.520 -28.556 1.00 94.81 144 ILE A N 1
ATOM 1123 C CA . ILE A 1 144 ? 12.109 -6.031 -27.794 1.00 94.81 144 ILE A CA 1
ATOM 1124 C C . ILE A 1 144 ? 13.242 -5.004 -27.774 1.00 94.81 144 ILE A C 1
ATOM 1126 O O . ILE A 1 144 ? 13.832 -4.765 -26.720 1.00 94.81 144 ILE A O 1
ATOM 1130 N N . LYS A 1 145 ? 13.545 -4.396 -28.926 1.00 95.81 145 LYS A N 1
ATOM 1131 C CA . LYS A 1 145 ? 14.584 -3.370 -29.029 1.00 95.81 145 LYS A CA 1
ATOM 1132 C C . LYS A 1 145 ? 14.273 -2.191 -28.104 1.00 95.81 145 LYS A C 1
ATOM 1134 O O . LYS A 1 145 ? 15.115 -1.823 -27.291 1.00 95.81 145 LYS A O 1
ATOM 1139 N N . LYS A 1 146 ? 13.046 -1.668 -28.166 1.00 95.75 146 LYS A N 1
ATOM 1140 C CA . LYS A 1 146 ? 12.622 -0.524 -27.350 1.00 95.75 146 LYS A CA 1
ATOM 1141 C C . LYS A 1 146 ? 12.564 -0.839 -25.858 1.00 95.75 146 LYS A C 1
ATOM 1143 O O . LYS A 1 146 ? 12.977 -0.011 -25.057 1.00 95.75 146 LYS A O 1
ATOM 1148 N N . LEU A 1 147 ? 12.136 -2.041 -25.470 1.00 95.31 147 LEU A N 1
ATOM 1149 C CA . LEU A 1 147 ? 12.184 -2.473 -24.070 1.00 95.31 147 LEU A CA 1
ATOM 1150 C C . LEU A 1 147 ? 13.619 -2.474 -23.534 1.00 95.31 147 LEU A C 1
ATOM 1152 O O . LEU A 1 147 ? 13.851 -1.955 -22.448 1.00 95.31 147 LEU A O 1
ATOM 1156 N N . LYS A 1 148 ? 14.588 -3.001 -24.296 1.00 93.06 148 LYS A N 1
ATOM 1157 C CA . LYS A 1 148 ? 16.005 -2.974 -23.899 1.00 93.06 148 LYS A CA 1
ATOM 1158 C C . LYS A 1 148 ? 16.529 -1.549 -23.739 1.00 93.06 148 LYS A C 1
ATOM 1160 O O . LYS A 1 148 ? 17.166 -1.269 -22.732 1.00 93.06 148 LYS A O 1
ATOM 1165 N N . GLU A 1 149 ? 16.233 -0.670 -24.699 1.00 93.94 149 GLU A N 1
ATOM 1166 C CA . GLU A 1 149 ? 16.599 0.752 -24.631 1.00 93.94 149 GLU A CA 1
ATOM 1167 C C . GLU A 1 149 ? 16.063 1.385 -23.338 1.00 93.94 149 GLU A C 1
ATOM 1169 O O . GLU A 1 149 ? 16.839 1.922 -22.555 1.00 93.94 149 GLU A O 1
ATOM 1174 N N . VAL A 1 150 ? 14.764 1.230 -23.052 1.00 92.56 150 VAL A N 1
ATOM 1175 C CA . VAL A 1 150 ? 14.135 1.783 -21.842 1.00 92.56 150 VAL A CA 1
ATOM 1176 C C . VAL A 1 150 ? 14.755 1.224 -20.563 1.00 92.56 150 VAL A C 1
ATOM 1178 O O . VAL A 1 150 ? 14.986 1.987 -19.626 1.00 92.56 150 VAL A O 1
ATOM 1181 N N . ILE A 1 151 ? 15.020 -0.084 -20.499 1.00 91.00 151 ILE A N 1
ATOM 1182 C CA . ILE A 1 151 ? 15.623 -0.725 -19.321 1.00 91.00 151 ILE A CA 1
ATOM 1183 C C . ILE A 1 151 ? 17.020 -0.151 -19.074 1.00 91.00 151 ILE A C 1
ATOM 1185 O O . ILE A 1 151 ? 17.302 0.280 -17.961 1.00 91.00 151 ILE A O 1
ATOM 1189 N N . ILE A 1 152 ? 17.862 -0.079 -20.107 1.00 91.62 152 ILE A N 1
ATOM 1190 C CA . ILE A 1 152 ? 19.224 0.462 -19.995 1.00 91.62 152 ILE A CA 1
ATOM 1191 C C . ILE A 1 152 ? 19.189 1.943 -19.607 1.00 91.62 152 ILE A C 1
ATOM 1193 O O . ILE A 1 152 ? 19.940 2.366 -18.736 1.00 91.62 152 ILE A O 1
ATOM 1197 N N . THR A 1 153 ? 18.291 2.738 -20.193 1.00 91.12 153 THR A N 1
ATOM 1198 C CA . THR A 1 153 ? 18.133 4.150 -19.815 1.00 91.12 153 THR A CA 1
ATOM 1199 C C . THR A 1 153 ? 17.646 4.311 -18.373 1.00 91.12 153 THR A C 1
ATOM 1201 O O . THR A 1 153 ? 18.035 5.264 -17.706 1.00 91.12 153 THR A O 1
ATOM 1204 N N . SER A 1 154 ? 16.807 3.395 -17.882 1.00 87.25 154 SER A N 1
ATOM 1205 C CA . SER A 1 154 ? 16.219 3.482 -16.538 1.00 87.25 154 SER A CA 1
ATOM 1206 C C . SER A 1 154 ? 17.149 2.970 -15.435 1.00 87.25 154 SER A C 1
ATOM 1208 O O . SER A 1 154 ? 17.102 3.493 -14.326 1.00 87.25 154 SER A O 1
ATOM 1210 N N . TYR A 1 155 ? 17.966 1.950 -15.720 1.00 85.62 155 TYR A N 1
ATOM 1211 C CA . TYR A 1 155 ? 18.736 1.214 -14.707 1.00 85.62 155 TYR A CA 1
ATOM 1212 C C . TYR A 1 155 ? 20.247 1.136 -14.987 1.00 85.62 155 TYR A C 1
ATOM 1214 O O . TYR A 1 155 ? 20.987 0.609 -14.161 1.00 85.62 155 TYR A O 1
ATOM 1222 N N . GLY A 1 156 ? 20.721 1.660 -16.120 1.00 86.56 156 GLY A N 1
ATOM 1223 C CA . GLY A 1 156 ? 22.112 1.545 -16.568 1.00 86.56 156 GLY A CA 1
ATOM 1224 C C . GLY A 1 156 ? 22.416 0.233 -17.305 1.00 86.56 156 GLY A C 1
ATOM 1225 O O . GLY A 1 156 ? 21.596 -0.682 -17.366 1.00 86.56 156 GLY A O 1
ATOM 1226 N N . GLU A 1 157 ? 23.613 0.134 -17.895 1.00 83.31 157 GLU A N 1
ATOM 1227 C CA . GLU A 1 157 ? 24.056 -1.076 -18.615 1.00 83.31 157 GLU A CA 1
ATOM 1228 C C . GLU A 1 157 ? 24.419 -2.236 -17.680 1.00 83.31 157 GLU A C 1
ATOM 1230 O O . GLU A 1 157 ? 24.306 -3.401 -18.062 1.00 83.31 157 GLU A O 1
ATOM 1235 N N . ASN A 1 158 ? 24.853 -1.925 -16.457 1.00 82.00 158 ASN A N 1
ATOM 1236 C CA . ASN A 1 158 ? 25.320 -2.907 -15.491 1.00 82.00 158 ASN A CA 1
ATOM 1237 C C . ASN A 1 158 ? 24.550 -2.767 -14.179 1.00 82.00 158 ASN A C 1
ATOM 1239 O O . ASN A 1 158 ? 24.850 -1.920 -13.346 1.00 82.00 158 ASN A O 1
ATOM 1243 N N . ILE A 1 159 ? 23.554 -3.631 -14.007 1.00 68.62 159 ILE A N 1
ATOM 1244 C CA . ILE A 1 159 ? 22.709 -3.658 -12.810 1.00 68.62 159 ILE A CA 1
ATOM 1245 C C . ILE A 1 159 ? 23.457 -4.333 -11.637 1.00 68.62 159 ILE A C 1
ATOM 1247 O O . ILE A 1 159 ? 23.010 -4.244 -10.499 1.00 68.62 159 ILE A O 1
ATOM 1251 N N . SER A 1 160 ? 24.612 -4.982 -11.881 1.00 63.88 160 SER A N 1
ATOM 1252 C CA . SER A 1 160 ? 25.304 -5.845 -10.912 1.00 63.88 160 SER A CA 1
ATOM 1253 C C . SER A 1 160 ? 26.595 -5.297 -10.280 1.00 63.88 160 SER A C 1
ATOM 1255 O O . SER A 1 160 ? 27.325 -6.079 -9.675 1.00 63.88 160 SER A O 1
ATOM 1257 N N . SER A 1 161 ? 26.946 -4.011 -10.406 1.00 49.12 161 SER A N 1
ATOM 1258 C CA . SER A 1 161 ? 28.307 -3.562 -10.041 1.00 49.12 161 SER A CA 1
ATOM 1259 C C . SER A 1 161 ? 28.571 -3.183 -8.573 1.00 49.12 161 SER A C 1
ATOM 1261 O O . SER A 1 161 ? 29.711 -2.862 -8.264 1.00 49.12 161 SER A O 1
ATOM 1263 N N . GLU A 1 162 ? 27.617 -3.300 -7.645 1.00 47.53 162 GLU A N 1
ATOM 1264 C CA . GLU A 1 162 ? 27.896 -3.226 -6.193 1.00 47.53 162 GLU A CA 1
ATOM 1265 C C . GLU A 1 162 ? 27.075 -4.272 -5.423 1.00 47.53 162 GLU A C 1
ATOM 1267 O O . GLU A 1 162 ? 26.039 -3.983 -4.831 1.00 47.53 162 GLU A O 1
ATOM 1272 N N . PHE A 1 163 ? 27.530 -5.527 -5.447 1.00 45.12 163 PHE A N 1
ATOM 1273 C CA . PHE A 1 163 ? 26.935 -6.622 -4.677 1.00 45.12 163 PHE A CA 1
ATOM 1274 C C . PHE A 1 163 ? 27.912 -7.101 -3.600 1.00 45.12 163 PHE A C 1
ATOM 1276 O O . PHE A 1 163 ? 28.724 -7.992 -3.832 1.00 45.12 163 PHE A O 1
ATOM 1283 N N . PHE A 1 164 ? 27.793 -6.546 -2.395 1.00 34.56 164 PHE A N 1
ATOM 1284 C CA . PHE A 1 164 ? 28.187 -7.237 -1.167 1.00 34.56 164 PHE A CA 1
ATOM 1285 C C . PHE A 1 164 ? 26.923 -7.510 -0.353 1.00 34.56 164 PHE A C 1
ATOM 1287 O O . PHE A 1 164 ? 26.527 -6.733 0.511 1.00 34.56 164 PHE A O 1
ATOM 1294 N N . ILE A 1 165 ? 26.286 -8.649 -0.625 1.00 36.81 165 ILE A N 1
ATOM 1295 C CA . ILE A 1 165 ? 25.412 -9.282 0.362 1.00 36.81 165 ILE A CA 1
ATOM 1296 C C . ILE A 1 165 ? 26.341 -9.796 1.470 1.00 36.81 165 ILE A C 1
ATOM 1298 O O . ILE A 1 165 ? 26.897 -10.887 1.376 1.00 36.81 165 ILE A O 1
ATOM 1302 N N . LEU A 1 166 ? 26.537 -9.001 2.524 1.00 34.06 166 LEU A N 1
ATOM 1303 C CA . LEU A 1 166 ? 27.016 -9.498 3.816 1.00 34.06 166 LEU A CA 1
ATOM 1304 C C . LEU A 1 166 ? 25.845 -10.187 4.536 1.00 34.06 166 LEU A C 1
ATOM 1306 O O . LEU A 1 166 ? 25.400 -9.758 5.591 1.00 34.06 166 LEU A O 1
ATOM 1310 N N . ALA A 1 167 ? 25.342 -11.277 3.956 1.00 34.41 167 ALA A N 1
ATOM 1311 C CA . ALA A 1 167 ? 24.610 -12.278 4.716 1.00 34.41 167 ALA A CA 1
ATOM 1312 C C . ALA A 1 167 ? 25.656 -13.250 5.268 1.00 34.41 167 ALA A C 1
ATOM 1314 O O . ALA A 1 167 ? 26.040 -14.222 4.616 1.00 34.41 167 ALA A O 1
ATOM 1315 N N . ARG A 1 168 ? 26.182 -12.940 6.455 1.00 30.14 168 ARG A N 1
ATOM 1316 C CA . ARG A 1 168 ? 26.802 -13.954 7.306 1.00 30.14 168 ARG A CA 1
ATOM 1317 C C . ARG A 1 168 ? 25.684 -14.510 8.188 1.00 30.14 168 ARG A C 1
ATOM 1319 O O . ARG A 1 168 ? 24.928 -13.725 8.750 1.00 30.14 168 ARG A O 1
ATOM 1326 N N . LEU A 1 169 ? 25.596 -15.841 8.179 1.00 40.59 169 LEU A N 1
ATOM 1327 C CA . LEU A 1 169 ? 24.719 -16.718 8.962 1.00 40.59 169 LEU A CA 1
ATOM 1328 C C . LEU A 1 169 ? 24.399 -16.200 10.369 1.00 40.59 169 LEU A C 1
ATOM 1330 O O . LEU A 1 169 ? 25.350 -15.725 11.032 1.00 40.59 169 LEU A O 1
#

Organism: NCBI:txid86664